Protein AF-A0A9N7NIR9-F1 (afdb_monomer_lite)

Foldseek 3Di:
DDDDDDDDDDDDDDDDDDDDDDDDDDDDDDDDPDPDDDDDDDDVCVVVVVVVVVVVVVVVVVVVVVVVVVVVVVVVVVVVVVVVVVVVVVVVVVVVVVVVVVVVVVVVVVVVVVVVVVVVVVVVVVVVVVVVVVVVVVVVVVVVVVVVVVVVVVVVCVVVVHDDPCPDDDD

Secondary structure (DSSP, 8-state):
-------------------------------------------TTHHHHHHHHHHHHHHHHHHHHHHHHHHHHHHHHHHHHHHHHHHHHHHHHHHHHHHHHHHHHHHHHHHHHHHHHHHHHHHHHHHHHHHHHHHHHHHHHHHHHHHHHHHHHHHHHHHHTPPPS-S----

Organism: Striga hermonthica (NCBI:txid68872)

Sequence (171 aa):
MAEEQLNKVETEASEEKVEAPNDVSEEKALLVVENSEAAEEKNPEGSINRDAVLARVATEKRFSLTKAWEESEKSKAENKAQKKISAIGAWENSKKANLEAELKKIEEQLEKKKAEQIEKMKNKVALIHKQAEEKRAIVEAKRGEDLLKAEEVAAKYRATGTAPKKLLGCF

Structure (mmCIF, N/CA/C/O backbone):
data_AF-A0A9N7NIR9-F1
#
_entry.id   AF-A0A9N7NIR9-F1
#
loop_
_atom_site.group_PDB
_atom_site.id
_atom_site.type_symbol
_atom_site.label_atom_id
_atom_site.label_alt_id
_atom_site.label_comp_id
_atom_site.label_asym_id
_atom_site.label_entity_id
_atom_site.label_seq_id
_atom_site.pdbx_PDB_ins_code
_atom_site.Cartn_x
_atom_site.Cartn_y
_atom_site.Cartn_z
_atom_site.occupancy
_atom_site.B_iso_or_equiv
_atom_site.auth_seq_id
_atom_site.auth_comp_id
_atom_site.auth_asym_id
_atom_site.auth_atom_id
_atom_site.pdbx_PDB_model_num
ATOM 1 N N . MET A 1 1 ? 18.519 -3.059 36.209 1.00 45.34 1 MET A N 1
ATOM 2 C CA . MET A 1 1 ? 18.266 -4.384 35.606 1.00 45.34 1 MET A CA 1
ATOM 3 C C . MET A 1 1 ? 16.965 -4.257 34.837 1.00 45.34 1 MET A C 1
ATOM 5 O O . MET A 1 1 ? 15.944 -4.128 35.487 1.00 45.34 1 MET A O 1
ATOM 9 N N . ALA A 1 2 ? 16.893 -4.134 33.522 1.00 46.22 2 ALA A N 1
ATOM 10 C CA . ALA A 1 2 ? 17.829 -4.245 32.406 1.00 46.22 2 ALA A CA 1
ATOM 11 C C . ALA A 1 2 ? 17.429 -3.107 31.422 1.00 46.22 2 ALA A C 1
ATOM 13 O O . ALA A 1 2 ? 16.273 -2.688 31.441 1.00 46.22 2 ALA A O 1
ATOM 14 N N . GLU A 1 3 ? 18.369 -2.348 30.848 1.00 43.53 3 GLU A N 1
ATOM 15 C CA . GLU A 1 3 ? 18.836 -2.519 29.452 1.00 43.53 3 GLU A CA 1
ATOM 16 C C . GLU A 1 3 ? 17.630 -2.582 28.493 1.00 43.53 3 GLU A C 1
ATOM 18 O O . GLU A 1 3 ? 16.823 -3.495 28.569 1.00 43.53 3 GLU A O 1
ATOM 23 N N . GLU A 1 4 ? 17.357 -1.577 27.663 1.00 52.25 4 GLU A N 1
ATOM 24 C CA . GLU A 1 4 ? 18.186 -1.262 26.503 1.00 52.25 4 GLU A CA 1
ATOM 25 C C . GLU A 1 4 ? 17.884 0.166 26.013 1.00 52.25 4 GLU A C 1
ATOM 27 O O . GLU A 1 4 ? 16.783 0.510 25.586 1.00 52.25 4 GLU A O 1
ATOM 32 N N . GLN A 1 5 ? 18.894 1.018 26.149 1.00 41.88 5 GLN A N 1
ATOM 33 C CA . GLN A 1 5 ? 18.998 2.333 25.534 1.00 41.88 5 GLN A CA 1
ATOM 34 C C . GLN A 1 5 ? 19.532 2.122 24.116 1.00 41.88 5 GLN A C 1
ATOM 36 O O . GLN A 1 5 ? 20.661 1.661 23.981 1.00 41.88 5 GLN A O 1
ATOM 41 N N . LEU A 1 6 ? 18.776 2.465 23.071 1.00 44.06 6 LEU A N 1
ATOM 42 C CA . LEU A 1 6 ? 19.327 2.555 21.715 1.00 44.06 6 LEU A CA 1
ATOM 43 C C . LEU A 1 6 ? 18.421 3.395 20.810 1.00 44.06 6 LEU A C 1
ATOM 45 O O . LEU A 1 6 ? 17.513 2.899 20.157 1.00 44.06 6 LEU A O 1
ATOM 49 N N . ASN A 1 7 ? 18.661 4.705 20.815 1.00 43.72 7 ASN A N 1
ATOM 50 C CA . ASN A 1 7 ? 18.602 5.525 19.604 1.00 43.72 7 ASN A CA 1
ATOM 51 C C . ASN A 1 7 ? 19.306 6.857 19.869 1.00 43.72 7 ASN A C 1
ATOM 53 O O . ASN A 1 7 ? 18.702 7.916 20.024 1.00 43.72 7 ASN A O 1
ATOM 57 N N . LYS A 1 8 ? 20.633 6.765 19.934 1.00 43.66 8 LYS A N 1
ATOM 58 C CA . LYS A 1 8 ? 21.539 7.884 19.724 1.00 43.66 8 LYS A CA 1
ATOM 59 C C . LYS A 1 8 ? 22.496 7.445 18.621 1.00 43.66 8 LYS A C 1
ATOM 61 O O . LYS A 1 8 ? 23.485 6.778 18.890 1.00 43.66 8 LYS A O 1
ATOM 66 N N . VAL A 1 9 ? 22.129 7.734 17.377 1.00 38.22 9 VAL A N 1
ATOM 67 C CA . VAL A 1 9 ? 23.025 7.617 16.222 1.00 38.22 9 VAL A CA 1
ATOM 68 C C . VAL A 1 9 ? 23.350 9.043 15.799 1.00 38.22 9 VAL A C 1
ATOM 70 O O . VAL A 1 9 ? 22.715 9.621 14.924 1.00 38.22 9 VAL A O 1
ATOM 73 N N . GLU A 1 10 ? 24.296 9.633 16.526 1.00 37.09 10 GLU A N 1
ATOM 74 C CA . GLU A 1 10 ? 25.237 10.586 15.952 1.00 37.09 10 GLU A CA 1
ATOM 75 C C . GLU A 1 10 ? 26.292 9.737 15.240 1.00 37.09 10 GLU A C 1
ATOM 77 O O . GLU A 1 10 ? 26.977 8.933 15.870 1.00 37.09 10 GLU A O 1
ATOM 82 N N . THR A 1 11 ? 26.400 9.889 13.926 1.00 29.36 11 THR A N 1
ATOM 83 C CA . THR A 1 11 ? 27.590 9.496 13.171 1.00 29.36 11 THR A CA 1
ATOM 84 C C . THR A 1 11 ? 28.075 10.733 12.437 1.00 29.36 11 THR A C 1
ATOM 86 O O . THR A 1 11 ? 27.507 11.129 11.419 1.00 29.36 11 THR A O 1
ATOM 89 N N . GLU A 1 12 ? 29.091 11.360 13.021 1.00 35.66 12 GLU A N 1
ATOM 90 C CA . GLU A 1 12 ? 30.024 12.247 12.339 1.00 35.66 12 GLU A CA 1
ATOM 91 C C . GLU A 1 12 ? 30.982 11.438 11.447 1.00 35.66 12 GLU A C 1
ATOM 93 O O . GLU A 1 12 ? 31.214 10.250 11.673 1.00 35.66 12 GLU A O 1
ATOM 98 N N . ALA A 1 13 ? 31.590 12.172 10.511 1.00 30.52 13 ALA A N 1
ATOM 99 C CA . ALA A 1 13 ? 32.767 11.861 9.701 1.00 30.52 13 ALA A CA 1
ATOM 100 C C . ALA A 1 13 ? 32.572 10.987 8.449 1.00 30.52 13 ALA A C 1
ATOM 102 O O . ALA A 1 13 ? 32.624 9.764 8.493 1.00 30.52 13 ALA A O 1
ATOM 103 N N . SER A 1 14 ? 32.544 11.660 7.296 1.00 30.86 14 SER A N 1
ATOM 104 C CA . SER A 1 14 ? 33.677 11.584 6.362 1.00 30.86 14 SER A CA 1
ATOM 105 C C . SER A 1 14 ? 33.568 12.694 5.313 1.00 30.86 14 SER A C 1
ATOM 107 O O . SER A 1 14 ? 32.731 12.642 4.413 1.00 30.86 14 SER A O 1
ATOM 109 N N . GLU A 1 15 ? 34.418 13.712 5.453 1.00 35.06 15 GLU A N 1
ATOM 110 C CA . GLU A 1 15 ? 34.819 14.584 4.353 1.00 35.06 15 GLU A CA 1
ATOM 111 C C . GLU A 1 15 ? 35.472 13.720 3.267 1.00 35.06 15 GLU A C 1
ATOM 113 O O . GLU A 1 15 ? 36.455 13.033 3.536 1.00 35.06 15 GLU A O 1
ATOM 118 N N . GLU A 1 16 ? 34.961 13.774 2.038 1.00 31.11 16 GLU A N 1
ATOM 119 C CA . GLU A 1 16 ? 35.680 13.273 0.868 1.00 31.11 16 GLU A CA 1
ATOM 120 C C . GLU A 1 16 ? 35.809 14.404 -0.152 1.00 31.11 16 GLU A C 1
ATOM 122 O O . GLU A 1 16 ? 34.968 14.651 -1.017 1.00 31.11 16 GLU A O 1
ATOM 127 N N . LYS A 1 17 ? 36.900 15.146 0.029 1.00 32.22 17 LYS A N 1
ATOM 128 C CA . LYS A 1 17 ? 37.502 16.034 -0.955 1.00 32.22 17 LYS A CA 1
ATOM 129 C C . LYS A 1 17 ? 38.084 15.159 -2.070 1.00 32.22 17 LYS A C 1
ATOM 131 O O . LYS A 1 17 ? 39.116 14.528 -1.866 1.00 32.22 17 LYS A O 1
ATOM 136 N N . VAL A 1 18 ? 37.458 15.143 -3.245 1.00 32.59 18 VAL A N 1
ATOM 137 C CA . VAL A 1 18 ? 38.055 14.545 -4.449 1.00 32.59 18 VAL A CA 1
ATOM 138 C C . VAL A 1 18 ? 38.720 15.652 -5.260 1.00 32.59 18 VAL A C 1
ATOM 140 O O . VAL A 1 18 ? 38.079 16.390 -6.004 1.00 32.59 18 VAL A O 1
ATOM 143 N N . GLU A 1 19 ? 40.028 15.773 -5.070 1.00 32.19 19 GLU A N 1
ATOM 144 C CA . GLU A 1 19 ? 40.953 16.550 -5.889 1.00 32.19 19 GLU A CA 1
ATOM 145 C C . GLU A 1 19 ? 42.037 15.586 -6.388 1.00 32.19 19 GLU A C 1
ATOM 147 O O . GLU A 1 19 ? 42.705 14.978 -5.554 1.00 32.19 19 GLU A O 1
ATOM 152 N N . ALA A 1 20 ? 42.170 15.432 -7.717 1.00 38.81 20 ALA A N 1
ATOM 153 C CA . ALA A 1 20 ? 43.406 15.174 -8.491 1.00 38.81 20 ALA A CA 1
ATOM 154 C C . ALA A 1 20 ? 43.081 14.627 -9.910 1.00 38.81 20 ALA A C 1
ATOM 156 O O . ALA A 1 20 ? 42.013 14.032 -10.073 1.00 38.81 20 ALA A O 1
ATOM 157 N N . PRO A 1 21 ? 43.981 14.718 -10.923 1.00 35.56 21 PRO A N 1
ATOM 158 C CA . PRO A 1 21 ? 45.326 15.310 -10.907 1.00 35.56 21 PRO A CA 1
ATOM 159 C C . PRO A 1 21 ? 45.608 16.339 -12.028 1.00 35.56 21 PRO A C 1
ATOM 161 O O . PRO A 1 21 ? 45.119 16.241 -13.152 1.00 35.56 21 PRO A O 1
ATOM 164 N N . ASN A 1 22 ? 46.508 17.273 -11.715 1.00 38.16 22 ASN A N 1
ATOM 165 C CA . ASN A 1 22 ? 47.401 17.909 -12.685 1.00 38.16 22 ASN A CA 1
ATOM 166 C C . ASN A 1 22 ? 48.633 17.009 -12.894 1.00 38.16 22 ASN A C 1
ATOM 168 O O . ASN A 1 22 ? 49.226 16.597 -11.901 1.00 38.16 22 ASN A O 1
ATOM 172 N N . ASP A 1 23 ? 49.040 16.791 -14.146 1.00 32.31 23 ASP A N 1
ATOM 173 C CA . ASP A 1 23 ? 50.443 16.647 -14.593 1.00 32.31 23 ASP A CA 1
ATOM 174 C C . ASP A 1 23 ? 50.437 16.835 -16.128 1.00 32.31 23 ASP A C 1
ATOM 176 O O . ASP A 1 23 ? 49.740 16.111 -16.834 1.00 32.31 23 ASP A O 1
ATOM 180 N N . VAL A 1 24 ? 50.770 18.019 -16.652 1.00 31.16 24 VAL A N 1
ATOM 181 C CA . VAL A 1 24 ? 52.088 18.491 -17.132 1.00 31.16 24 VAL A CA 1
ATOM 182 C C . VAL A 1 24 ? 52.745 17.594 -18.190 1.00 31.16 24 VAL A C 1
ATOM 184 O O . VAL A 1 24 ? 52.913 16.394 -18.021 1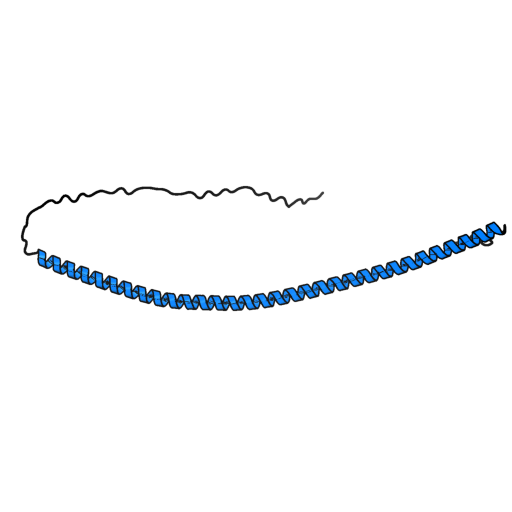.00 31.16 24 VAL A O 1
ATOM 187 N N . SER A 1 25 ? 53.246 18.285 -19.220 1.00 32.72 25 SER A N 1
ATOM 188 C CA . SER A 1 25 ? 54.296 17.881 -20.156 1.00 32.72 25 SER A CA 1
ATOM 189 C C . SER A 1 25 ? 53.815 17.315 -21.487 1.00 32.72 25 SER A C 1
ATOM 191 O O . SER A 1 25 ? 53.529 16.136 -21.628 1.00 32.72 25 SER A O 1
ATOM 193 N N . GLU A 1 26 ? 53.828 18.176 -22.501 1.00 32.94 26 GLU A N 1
ATOM 194 C CA . GLU A 1 26 ? 54.794 17.995 -23.584 1.00 32.94 26 GLU A CA 1
ATOM 195 C C . GLU A 1 26 ? 55.035 19.351 -24.255 1.00 32.94 26 GLU A C 1
ATOM 197 O O . GLU A 1 26 ? 54.289 19.818 -25.116 1.00 32.94 26 GLU A O 1
ATOM 202 N N . GLU A 1 27 ? 56.110 20.011 -23.826 1.00 43.03 27 GLU A N 1
ATOM 203 C CA . GLU A 1 27 ? 56.821 20.934 -24.695 1.00 43.03 27 GLU A CA 1
ATOM 204 C C . GLU A 1 27 ? 57.416 20.127 -25.853 1.00 43.03 27 GLU A C 1
ATOM 206 O O . GLU A 1 27 ? 58.287 19.279 -25.643 1.00 43.03 27 GLU A O 1
ATOM 211 N N . LYS A 1 28 ? 57.009 20.411 -27.093 1.00 39.75 28 LYS A N 1
ATOM 212 C CA . LYS A 1 28 ? 57.880 20.125 -28.234 1.00 39.75 28 LYS A CA 1
ATOM 213 C C . LYS A 1 28 ? 57.669 21.083 -29.401 1.00 39.75 28 LYS A C 1
ATOM 215 O O . LYS A 1 28 ? 56.839 20.880 -30.276 1.00 39.75 28 LYS A O 1
ATOM 220 N N . ALA A 1 29 ? 58.548 22.080 -29.381 1.00 33.28 29 ALA A N 1
ATOM 221 C CA . ALA A 1 29 ? 59.259 22.642 -30.520 1.00 33.28 29 ALA A CA 1
ATOM 222 C C . ALA A 1 29 ? 58.457 23.431 -31.569 1.00 33.28 29 ALA A C 1
ATOM 224 O O . ALA A 1 29 ? 57.871 22.891 -32.505 1.00 33.28 29 ALA A O 1
ATOM 225 N N . LEU A 1 30 ? 58.637 24.755 -31.488 1.00 33.44 30 LEU A N 1
ATOM 226 C CA . LEU A 1 30 ? 58.944 25.583 -32.653 1.00 33.44 30 LEU A CA 1
ATOM 227 C C . LEU A 1 30 ? 59.826 24.815 -33.653 1.00 33.44 30 LEU A C 1
ATOM 229 O O . LEU A 1 30 ? 60.946 24.430 -33.324 1.00 33.44 30 LEU A O 1
ATOM 233 N N . LEU A 1 31 ? 59.365 24.709 -34.894 1.00 30.41 31 LEU A N 1
ATOM 234 C CA . LEU A 1 31 ? 60.244 24.635 -36.053 1.00 30.41 31 LEU A CA 1
ATOM 235 C C . LEU A 1 31 ? 59.844 25.764 -36.996 1.00 30.41 31 LEU A C 1
ATOM 237 O O . LEU A 1 31 ? 58.871 25.692 -37.743 1.00 30.41 31 LEU A O 1
ATOM 241 N N . VAL A 1 32 ? 60.614 26.843 -36.876 1.00 39.25 32 VAL A N 1
ATOM 242 C CA . VAL A 1 32 ? 60.825 27.849 -37.910 1.00 39.25 32 VAL A CA 1
ATOM 243 C C . VAL A 1 32 ? 61.213 27.099 -39.183 1.00 39.25 32 VAL A C 1
ATOM 245 O O . VAL A 1 32 ? 62.271 26.478 -39.228 1.00 39.25 32 VAL A O 1
ATOM 248 N N . VAL A 1 33 ? 60.360 27.124 -40.208 1.00 35.00 33 VAL A N 1
ATOM 249 C CA . VAL A 1 33 ? 60.805 26.794 -41.564 1.00 35.00 33 VAL A CA 1
ATOM 250 C C . VAL A 1 33 ? 61.314 28.089 -42.167 1.00 35.00 33 VAL A C 1
ATOM 252 O O . VAL A 1 33 ? 60.569 28.929 -42.667 1.00 35.00 33 VAL A O 1
ATOM 255 N N . GLU A 1 34 ? 62.619 28.248 -42.011 1.00 30.81 34 GLU A N 1
ATOM 256 C CA . GLU A 1 34 ? 63.463 29.144 -42.773 1.00 30.81 34 GLU A CA 1
ATOM 257 C C . GLU A 1 34 ? 63.268 28.818 -44.260 1.00 30.81 34 GLU A C 1
ATOM 259 O O . GLU A 1 34 ? 63.519 27.699 -44.713 1.00 30.81 34 GLU A O 1
ATOM 264 N N . ASN A 1 35 ? 62.749 29.794 -45.005 1.00 39.16 35 ASN A N 1
ATOM 265 C CA . ASN A 1 35 ? 62.704 29.773 -46.459 1.00 39.16 35 ASN A CA 1
ATOM 266 C C . ASN A 1 35 ? 64.150 29.733 -46.968 1.00 39.16 35 ASN A C 1
ATOM 268 O O . ASN A 1 35 ? 64.800 30.769 -47.084 1.00 39.16 35 ASN A O 1
ATOM 272 N N . SER A 1 36 ? 64.655 28.528 -47.215 1.00 33.06 36 SER A N 1
ATOM 273 C CA . SER A 1 36 ? 65.924 28.294 -47.890 1.00 33.06 36 SER A CA 1
ATOM 274 C C . SER A 1 36 ? 65.622 27.904 -49.331 1.00 33.06 36 SER A C 1
ATOM 276 O O . SER A 1 36 ? 65.184 26.797 -49.638 1.00 33.06 36 SER A O 1
ATOM 278 N N . GLU A 1 37 ? 65.827 28.871 -50.222 1.00 41.81 37 GLU A N 1
ATOM 279 C CA . GLU A 1 37 ? 65.981 28.628 -51.649 1.00 41.81 37 GLU A CA 1
ATOM 280 C C . GLU A 1 37 ? 67.152 27.660 -51.854 1.00 41.81 37 GLU A C 1
ATOM 282 O O . GLU A 1 37 ? 68.300 27.981 -51.548 1.00 41.81 37 GLU A O 1
ATOM 287 N N . ALA A 1 38 ? 66.869 26.473 -52.386 1.00 35.19 38 ALA A N 1
ATOM 288 C CA . ALA A 1 38 ? 67.888 25.568 -52.896 1.00 35.19 38 ALA A CA 1
ATOM 289 C C . ALA A 1 38 ? 67.385 24.880 -54.172 1.00 35.19 38 ALA A C 1
ATOM 291 O O . ALA A 1 38 ? 66.591 23.946 -54.129 1.00 35.19 38 ALA A O 1
ATOM 292 N N . ALA A 1 39 ? 67.866 25.434 -55.286 1.00 34.66 39 ALA A N 1
ATOM 293 C CA . ALA A 1 39 ? 68.283 24.792 -56.530 1.00 34.66 39 ALA A CA 1
ATOM 294 C C . ALA A 1 39 ? 67.402 23.685 -57.144 1.00 34.66 39 ALA A C 1
ATOM 296 O O . ALA A 1 39 ? 67.291 22.566 -56.648 1.00 34.66 39 ALA A O 1
ATOM 297 N N . GLU A 1 40 ? 66.900 23.985 -58.346 1.00 47.66 40 GLU A N 1
ATOM 298 C CA . GLU A 1 40 ? 66.495 22.996 -59.342 1.00 47.66 40 GLU A CA 1
ATOM 299 C C . GLU A 1 40 ? 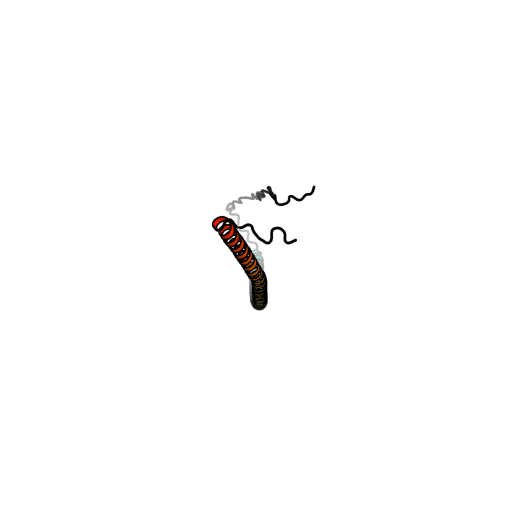67.631 21.996 -59.632 1.00 47.66 40 GLU A C 1
ATOM 301 O O . GLU A 1 40 ? 68.649 22.359 -60.217 1.00 47.66 40 GLU A O 1
ATOM 306 N N . GLU A 1 41 ? 67.398 20.712 -59.353 1.00 41.03 41 GLU A N 1
ATOM 307 C CA . GLU A 1 41 ? 68.003 19.613 -60.108 1.00 41.03 41 GLU A CA 1
ATOM 308 C C . GLU A 1 41 ? 66.895 18.762 -60.744 1.00 41.03 41 GLU A C 1
ATOM 310 O O . GLU A 1 41 ? 66.089 18.106 -60.079 1.00 41.03 41 GLU A O 1
ATOM 315 N N . LYS A 1 42 ? 66.834 18.803 -62.079 1.00 48.06 42 LYS A N 1
ATOM 316 C CA . LYS A 1 42 ? 65.907 18.022 -62.902 1.00 48.06 42 LYS A CA 1
ATOM 317 C C . LYS A 1 42 ? 66.351 16.559 -62.946 1.00 48.06 42 LYS A C 1
ATOM 319 O O . LYS A 1 42 ? 67.159 16.190 -63.791 1.00 48.06 42 LYS A O 1
ATOM 324 N N . ASN A 1 43 ? 65.743 15.718 -62.112 1.00 44.94 43 ASN A N 1
ATOM 325 C CA . ASN A 1 43 ? 65.670 14.277 -62.361 1.00 44.94 43 ASN A CA 1
ATOM 326 C C . ASN A 1 43 ? 64.358 13.939 -63.102 1.00 44.94 43 ASN A C 1
ATOM 328 O O . ASN A 1 43 ? 63.303 14.464 -62.734 1.00 44.94 43 ASN A O 1
ATOM 332 N N . PRO A 1 44 ? 64.360 13.038 -64.105 1.00 48.38 44 PRO A N 1
ATOM 333 C CA . PRO A 1 44 ? 63.152 12.642 -64.847 1.00 48.38 44 PRO A CA 1
ATOM 334 C C . PRO A 1 44 ? 62.158 11.788 -64.025 1.00 48.38 44 PRO A C 1
ATOM 336 O O . PRO A 1 44 ? 61.157 11.311 -64.551 1.00 48.38 44 PRO A O 1
ATOM 339 N N . GLU A 1 45 ? 62.393 11.618 -62.722 1.00 53.25 45 GLU A N 1
ATOM 340 C CA . GLU A 1 45 ? 61.708 10.667 -61.836 1.00 53.25 45 GLU A CA 1
ATOM 341 C C . GLU A 1 45 ? 60.596 11.306 -60.973 1.00 53.25 45 GLU A C 1
ATOM 343 O O . GLU A 1 45 ? 59.853 10.623 -60.267 1.00 53.25 45 GLU A O 1
ATOM 348 N N . GLY A 1 46 ? 60.415 12.630 -61.053 1.00 56.41 46 GLY A N 1
ATOM 349 C CA . GLY A 1 46 ? 59.400 13.365 -60.282 1.00 56.41 46 GLY A CA 1
ATOM 350 C C . GLY A 1 46 ? 57.950 13.131 -60.735 1.00 56.41 46 GLY A C 1
ATOM 351 O O . GLY A 1 46 ? 57.027 13.216 -59.924 1.00 56.41 46 GLY A O 1
ATOM 352 N N . SER A 1 47 ? 57.729 12.793 -62.012 1.00 59.75 47 SER A N 1
ATOM 353 C CA . SER A 1 47 ? 56.375 12.571 -62.552 1.00 59.75 47 SER A CA 1
ATOM 354 C C . SER A 1 47 ? 55.760 11.258 -62.059 1.00 59.75 47 SER A C 1
ATOM 356 O O . SER A 1 47 ? 54.604 11.238 -61.646 1.00 59.75 47 SER A O 1
ATOM 358 N N . ILE A 1 48 ? 56.548 10.177 -62.035 1.00 62.09 48 ILE A N 1
ATOM 359 C CA . ILE A 1 48 ? 56.100 8.835 -61.622 1.00 62.09 48 ILE A CA 1
ATOM 360 C C . ILE A 1 48 ? 55.730 8.820 -60.129 1.00 62.09 48 ILE A C 1
ATOM 362 O O . ILE A 1 48 ? 54.726 8.230 -59.732 1.00 62.09 48 ILE A O 1
ATOM 366 N N . ASN A 1 49 ? 56.493 9.540 -59.302 1.00 78.06 49 ASN A N 1
ATOM 367 C CA . ASN A 1 49 ? 56.209 9.683 -57.874 1.00 78.06 49 ASN A CA 1
ATOM 368 C C . ASN A 1 49 ? 54.912 10.464 -57.607 1.00 78.06 49 ASN A C 1
ATOM 370 O O . ASN A 1 49 ? 54.139 10.092 -56.723 1.00 78.06 49 ASN A O 1
ATOM 374 N N . ARG A 1 50 ? 54.627 11.513 -58.389 1.00 82.69 50 ARG A N 1
ATOM 375 C CA . ARG A 1 50 ? 53.386 12.287 -58.250 1.00 82.69 50 ARG A CA 1
ATOM 376 C C . ARG A 1 50 ? 52.153 11.444 -58.570 1.00 82.69 50 ARG A C 1
ATOM 378 O O . ARG A 1 50 ? 51.190 11.486 -57.807 1.00 82.69 50 ARG A O 1
ATOM 385 N N . ASP A 1 51 ? 52.188 10.665 -59.646 1.00 87.06 51 ASP A N 1
ATOM 386 C CA . ASP A 1 51 ? 51.062 9.812 -60.041 1.00 87.06 51 ASP A CA 1
ATOM 387 C C . ASP A 1 51 ? 50.810 8.691 -59.023 1.00 87.06 51 ASP A C 1
ATOM 389 O O . ASP A 1 51 ? 49.658 8.414 -58.680 1.00 87.06 51 ASP A O 1
ATOM 393 N N . ALA A 1 52 ? 51.871 8.113 -58.448 1.00 88.38 52 ALA A N 1
ATOM 394 C CA . ALA A 1 52 ? 51.761 7.143 -57.358 1.00 88.38 52 ALA A CA 1
ATOM 395 C C . ALA A 1 52 ? 51.143 7.755 -56.085 1.00 88.38 52 ALA A C 1
ATOM 397 O O . ALA A 1 52 ? 50.267 7.149 -55.461 1.00 88.38 52 ALA A O 1
ATOM 398 N N . VAL A 1 53 ? 51.543 8.979 -55.717 1.00 90.94 53 VAL A N 1
ATOM 399 C CA . VAL A 1 53 ? 50.957 9.711 -54.580 1.00 90.94 53 VAL A CA 1
ATOM 400 C C . VAL A 1 53 ? 49.490 10.059 -54.845 1.00 90.94 53 VAL A C 1
ATOM 402 O O . VAL A 1 53 ? 48.650 9.855 -53.971 1.00 90.94 53 VAL A O 1
ATOM 405 N N . LEU A 1 54 ? 49.143 10.517 -56.051 1.00 91.50 54 LEU A N 1
ATOM 406 C CA . LEU A 1 54 ? 47.756 10.805 -56.429 1.00 91.50 54 LEU A CA 1
ATOM 407 C C . LEU A 1 54 ? 46.880 9.546 -56.406 1.00 91.50 54 LEU A C 1
ATOM 409 O O . LEU A 1 54 ? 45.754 9.599 -55.908 1.00 91.50 54 LEU A O 1
ATOM 413 N N . ALA A 1 55 ? 47.396 8.409 -56.883 1.00 92.81 55 ALA A N 1
ATOM 414 C CA . ALA A 1 55 ? 46.706 7.125 -56.803 1.00 92.81 55 ALA A CA 1
ATOM 415 C C . ALA A 1 55 ? 46.459 6.715 -55.344 1.00 92.81 55 ALA A C 1
ATOM 417 O O . ALA A 1 55 ? 45.336 6.348 -54.991 1.00 92.81 55 ALA A O 1
ATOM 418 N N . ARG A 1 56 ? 47.466 6.859 -54.473 1.00 92.56 56 ARG A N 1
ATOM 419 C CA . ARG A 1 56 ? 47.330 6.595 -53.035 1.00 92.56 56 ARG A CA 1
ATOM 420 C C . ARG A 1 56 ? 46.266 7.488 -52.394 1.00 92.56 56 ARG A C 1
ATOM 422 O O . ARG A 1 56 ? 45.332 6.965 -51.789 1.00 92.56 56 ARG A O 1
ATOM 429 N N . VAL A 1 57 ? 46.322 8.800 -52.612 1.00 94.81 57 VAL A N 1
ATOM 430 C CA . VAL A 1 57 ? 45.318 9.750 -52.099 1.00 94.81 57 VAL A CA 1
ATOM 431 C C . VAL A 1 57 ? 43.915 9.414 -52.617 1.00 94.81 57 VAL A C 1
ATOM 433 O O . VAL A 1 57 ? 42.941 9.453 -51.863 1.00 94.81 57 VAL A O 1
ATOM 436 N N . ALA A 1 58 ? 43.780 9.022 -53.887 1.00 94.94 58 ALA A N 1
ATOM 437 C CA . ALA A 1 58 ? 42.499 8.597 -54.448 1.00 94.94 58 ALA A CA 1
ATOM 438 C C . ALA A 1 58 ? 41.965 7.314 -53.781 1.00 94.94 58 ALA A C 1
ATOM 440 O O . ALA A 1 58 ? 40.763 7.218 -53.510 1.00 94.94 58 ALA A O 1
ATOM 441 N N . THR A 1 59 ? 42.838 6.345 -53.479 1.00 95.50 59 THR A N 1
ATOM 442 C CA . THR A 1 59 ? 42.451 5.130 -52.742 1.00 95.50 59 THR A CA 1
ATOM 443 C C . THR A 1 59 ? 42.068 5.425 -51.294 1.00 95.50 59 THR A C 1
ATOM 445 O O . THR A 1 59 ? 41.037 4.937 -50.837 1.00 95.50 59 THR A O 1
ATOM 448 N N . GLU A 1 60 ? 42.812 6.289 -50.602 1.00 95.62 60 GLU A N 1
ATOM 449 C CA . GLU A 1 60 ? 42.517 6.718 -49.230 1.00 95.62 60 GLU A CA 1
ATOM 450 C C . GLU A 1 60 ? 41.184 7.477 -49.160 1.00 95.62 60 GLU A C 1
ATOM 452 O O . GLU A 1 60 ? 40.357 7.211 -48.282 1.00 95.62 60 GLU A O 1
ATOM 457 N N . LYS A 1 61 ? 40.908 8.352 -50.138 1.00 97.44 61 LYS A N 1
ATOM 458 C CA . LYS A 1 61 ? 39.611 9.032 -50.275 1.00 97.44 61 LYS A CA 1
ATOM 459 C C . LYS A 1 61 ? 38.468 8.035 -50.467 1.00 97.44 61 LYS A C 1
ATOM 461 O O . LYS A 1 61 ? 37.436 8.155 -49.808 1.00 97.44 61 LYS A O 1
ATOM 466 N N . ARG A 1 62 ? 38.637 7.041 -51.349 1.00 96.62 62 ARG A N 1
ATOM 467 C CA . ARG A 1 62 ? 37.625 5.995 -51.584 1.00 96.62 62 ARG A CA 1
ATOM 468 C C . ARG A 1 62 ? 37.381 5.160 -50.328 1.00 96.62 62 ARG A C 1
ATOM 470 O O . ARG A 1 62 ? 36.227 4.894 -49.995 1.00 96.62 62 ARG A O 1
ATOM 477 N N . PHE A 1 63 ? 38.446 4.773 -49.631 1.00 97.31 63 PHE A N 1
ATOM 478 C CA . PHE A 1 63 ? 38.355 4.001 -48.396 1.00 97.31 63 PHE A CA 1
ATOM 479 C C . PHE A 1 63 ? 37.627 4.789 -47.303 1.00 97.31 63 PHE A C 1
ATOM 481 O O . PHE A 1 63 ? 36.692 4.279 -46.692 1.00 97.31 63 PHE A O 1
ATOM 488 N N . SER A 1 64 ? 37.979 6.066 -47.132 1.00 97.88 64 SER A N 1
ATOM 489 C CA . SER A 1 64 ? 37.340 6.960 -46.160 1.00 97.88 64 SER A CA 1
ATOM 490 C C . SER A 1 64 ? 35.850 7.155 -46.450 1.00 97.88 64 SER A C 1
ATOM 492 O O . SER A 1 64 ? 35.034 7.071 -45.536 1.00 97.88 64 SER A O 1
ATOM 494 N N . LEU A 1 65 ? 35.472 7.341 -47.721 1.00 97.69 65 LEU A N 1
ATOM 495 C CA . LEU A 1 65 ? 34.067 7.449 -48.123 1.00 97.69 65 LEU A CA 1
ATOM 496 C C . LEU A 1 65 ? 33.294 6.144 -47.877 1.00 97.69 65 LEU A C 1
ATOM 498 O O . LEU A 1 65 ? 32.174 6.185 -47.375 1.00 97.69 65 LEU A O 1
ATOM 502 N N . THR A 1 66 ? 33.899 4.995 -48.193 1.00 98.00 66 THR A N 1
ATOM 503 C CA . THR A 1 66 ? 33.295 3.671 -47.958 1.00 98.00 66 THR A CA 1
ATOM 504 C C . THR A 1 66 ? 33.064 3.441 -46.467 1.00 98.00 66 THR A C 1
ATOM 506 O O . THR A 1 66 ? 31.968 3.059 -46.070 1.00 98.00 66 THR A O 1
ATOM 509 N N . LYS A 1 67 ? 34.063 3.758 -45.634 1.00 98.38 67 LYS A N 1
ATOM 510 C CA . LYS A 1 67 ? 33.970 3.650 -44.175 1.00 98.38 67 LYS A CA 1
ATOM 511 C C . LYS A 1 67 ? 32.900 4.580 -43.599 1.00 98.38 67 LYS A C 1
ATOM 513 O O . LYS A 1 67 ? 32.123 4.156 -42.752 1.00 98.38 67 LYS A O 1
ATOM 518 N N . ALA A 1 68 ? 32.828 5.828 -44.064 1.00 98.31 68 ALA A N 1
ATOM 519 C CA . ALA A 1 68 ? 31.803 6.775 -43.624 1.00 98.31 68 ALA A CA 1
ATOM 520 C C . ALA A 1 68 ? 30.386 6.318 -44.012 1.00 98.31 68 ALA A C 1
ATOM 522 O O . ALA A 1 68 ? 29.449 6.469 -43.228 1.00 98.31 68 ALA A O 1
ATOM 523 N N . TRP A 1 69 ? 30.227 5.734 -45.202 1.00 98.50 69 TRP A N 1
ATOM 524 C CA . TRP A 1 69 ? 28.954 5.161 -45.631 1.00 98.50 69 TRP A CA 1
ATOM 525 C C . TRP A 1 69 ? 28.569 3.934 -44.795 1.00 98.50 69 TRP A C 1
ATOM 527 O O . TRP A 1 69 ? 27.445 3.868 -44.305 1.00 98.50 69 TRP A O 1
ATOM 537 N N . GLU A 1 70 ? 29.506 3.010 -44.562 1.00 98.44 70 GLU A N 1
ATOM 538 C CA . GLU A 1 70 ? 29.293 1.836 -43.707 1.00 98.44 70 GLU A CA 1
ATOM 539 C C . GLU A 1 70 ? 28.871 2.245 -42.289 1.00 98.44 70 GLU A C 1
ATOM 541 O O . GLU A 1 70 ? 27.899 1.715 -41.752 1.00 98.44 70 GLU A O 1
ATOM 546 N N . GLU A 1 71 ? 29.560 3.222 -41.698 1.00 98.50 71 GLU A N 1
ATOM 547 C CA . GLU A 1 71 ? 29.230 3.731 -40.367 1.00 98.50 71 GLU A CA 1
ATOM 548 C C . GLU A 1 71 ? 27.847 4.402 -40.338 1.00 98.50 71 GLU A C 1
ATOM 550 O O . GLU A 1 71 ? 27.077 4.212 -39.397 1.00 98.50 71 GLU A O 1
ATOM 555 N N . SER A 1 72 ? 27.474 5.127 -41.399 1.00 98.25 72 SER A N 1
ATOM 556 C CA . SER A 1 72 ? 26.127 5.694 -41.530 1.00 98.25 72 SER A CA 1
ATOM 557 C C . SER A 1 72 ? 25.047 4.606 -41.568 1.00 98.25 72 SER A C 1
ATOM 559 O O . SER A 1 72 ? 24.022 4.734 -40.893 1.00 98.25 72 SER A O 1
ATOM 561 N N . GLU A 1 73 ? 25.273 3.515 -42.305 1.00 98.56 73 GLU A N 1
ATOM 562 C CA . GLU A 1 73 ? 24.337 2.387 -42.367 1.00 98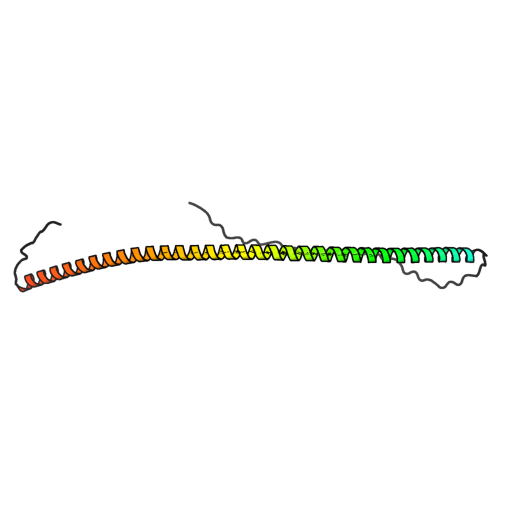.56 73 GLU A CA 1
ATOM 563 C C . GLU A 1 73 ? 24.241 1.644 -41.026 1.00 98.56 73 GLU A C 1
ATOM 565 O O . GLU A 1 73 ? 23.132 1.344 -40.570 1.00 98.56 73 GLU A O 1
ATOM 570 N N . LYS A 1 74 ? 25.371 1.429 -40.337 1.00 98.44 74 LYS A N 1
ATOM 571 C CA . LYS A 1 74 ? 25.388 0.872 -38.972 1.00 98.44 74 LYS A CA 1
ATOM 572 C C . LYS A 1 74 ? 24.602 1.746 -38.003 1.00 98.44 74 LYS A C 1
ATOM 574 O O . LYS A 1 74 ? 23.725 1.245 -37.302 1.00 98.44 74 LYS A O 1
ATOM 579 N N . SER A 1 75 ? 24.836 3.057 -38.019 1.00 98.56 75 SER A N 1
ATOM 580 C CA . SER A 1 75 ? 24.116 4.007 -37.167 1.00 98.56 75 SER A CA 1
ATOM 581 C C . SER A 1 75 ? 22.604 3.994 -37.431 1.00 98.56 75 SER A C 1
ATOM 583 O O . SER A 1 75 ? 21.805 4.039 -36.494 1.00 98.56 75 SER A O 1
ATOM 585 N N . LYS A 1 76 ? 22.163 3.872 -38.691 1.00 98.56 76 LYS A N 1
ATOM 586 C CA . LYS A 1 76 ? 20.730 3.728 -39.016 1.00 98.56 76 LYS A CA 1
ATOM 587 C C . LYS A 1 76 ? 20.134 2.448 -38.431 1.00 98.56 76 LYS A C 1
ATOM 589 O O . LYS A 1 76 ? 19.022 2.491 -37.894 1.00 98.56 76 LYS A O 1
ATOM 594 N N . ALA A 1 77 ? 20.846 1.325 -38.538 1.00 98.50 77 ALA A N 1
ATOM 595 C CA . ALA A 1 77 ? 20.407 0.052 -37.975 1.00 98.50 77 ALA A CA 1
ATOM 596 C C . ALA A 1 77 ? 20.310 0.121 -36.443 1.00 98.50 77 ALA A C 1
ATOM 598 O O . ALA A 1 77 ? 19.271 -0.239 -35.883 1.00 98.50 77 ALA A O 1
ATOM 599 N N . GLU A 1 78 ? 21.332 0.675 -35.789 1.00 98.44 78 GLU A N 1
ATOM 600 C CA . GLU A 1 78 ? 21.380 0.843 -34.335 1.00 98.44 78 GLU A CA 1
ATOM 601 C C . GLU A 1 78 ? 20.251 1.751 -33.840 1.00 98.44 78 GLU A C 1
ATOM 603 O O . GLU A 1 78 ? 19.463 1.365 -32.981 1.00 98.44 78 GLU A O 1
ATOM 608 N N . ASN A 1 79 ? 20.056 2.914 -34.467 1.00 98.62 79 ASN A N 1
ATOM 609 C CA . ASN A 1 79 ? 18.963 3.825 -34.119 1.00 98.62 79 ASN A CA 1
ATOM 610 C C . ASN A 1 79 ? 17.581 3.164 -34.247 1.00 98.62 79 ASN A C 1
ATOM 612 O O . ASN A 1 79 ? 16.671 3.441 -33.461 1.00 98.62 79 ASN A O 1
ATOM 616 N N . LYS A 1 80 ? 17.394 2.283 -35.237 1.00 98.50 80 LYS A N 1
ATOM 617 C CA . LYS A 1 80 ? 16.150 1.518 -35.392 1.00 98.50 80 LYS A CA 1
ATOM 618 C C . LYS A 1 80 ? 15.984 0.484 -34.277 1.00 98.50 80 LYS A C 1
ATOM 620 O O . LYS A 1 80 ? 14.861 0.301 -33.806 1.00 98.50 80 LYS A O 1
ATOM 625 N N . ALA A 1 81 ? 17.062 -0.184 -33.871 1.00 98.62 81 ALA A N 1
ATOM 626 C CA . ALA A 1 81 ? 17.050 -1.132 -32.762 1.00 98.62 81 ALA A CA 1
ATOM 627 C C . ALA A 1 81 ? 16.748 -0.424 -31.434 1.00 98.62 81 ALA A C 1
ATOM 629 O O . ALA A 1 81 ? 15.795 -0.805 -30.755 1.00 98.62 81 ALA A O 1
ATOM 630 N N . GLN A 1 82 ? 17.453 0.668 -31.132 1.00 98.69 82 GLN A N 1
ATOM 631 C CA . GLN A 1 82 ? 17.255 1.462 -29.918 1.00 98.69 82 GLN A CA 1
ATOM 632 C C . GLN A 1 82 ? 15.813 1.950 -29.782 1.00 98.69 82 GLN A C 1
ATOM 634 O O . GLN A 1 82 ? 15.189 1.733 -28.750 1.00 98.69 82 GLN A O 1
ATOM 639 N N . LYS A 1 83 ? 15.210 2.482 -30.855 1.00 98.69 83 LYS A N 1
ATOM 640 C CA . LYS A 1 83 ? 13.787 2.876 -30.844 1.00 98.69 83 LYS A CA 1
ATOM 641 C C . LYS A 1 83 ? 12.853 1.728 -30.455 1.00 98.69 83 LYS A C 1
ATOM 643 O O . LYS A 1 83 ? 11.901 1.945 -29.709 1.00 98.69 83 LYS A O 1
ATOM 648 N N . LYS A 1 84 ? 13.103 0.514 -30.957 1.00 98.62 84 LYS A N 1
ATOM 649 C CA . LYS A 1 84 ? 12.297 -0.666 -30.611 1.00 98.62 84 LYS A CA 1
ATOM 650 C C . LYS A 1 84 ? 12.506 -1.082 -29.160 1.00 98.62 84 LYS A C 1
ATOM 652 O O . LYS A 1 84 ? 11.525 -1.356 -28.481 1.00 98.62 84 LYS A O 1
ATOM 657 N N . ILE A 1 85 ? 13.751 -1.098 -28.688 1.00 98.69 85 ILE A N 1
ATOM 658 C CA . ILE A 1 85 ? 14.082 -1.436 -27.299 1.00 98.69 85 ILE A CA 1
ATOM 659 C C . ILE A 1 85 ? 13.419 -0.438 -26.345 1.00 98.69 85 ILE A C 1
ATOM 661 O O . ILE A 1 85 ? 12.736 -0.850 -25.412 1.00 98.69 85 ILE A O 1
ATOM 665 N N . SER A 1 86 ? 13.519 0.865 -26.621 1.00 98.62 86 SER A N 1
ATOM 666 C CA . SER A 1 86 ? 12.846 1.894 -25.823 1.00 98.62 86 SER A CA 1
ATOM 667 C C . SER A 1 86 ? 11.323 1.744 -25.846 1.00 98.62 86 SER A C 1
ATOM 669 O O . SER A 1 86 ? 10.683 1.891 -24.808 1.00 98.62 86 SER A O 1
ATOM 671 N N . ALA A 1 87 ? 10.727 1.415 -26.998 1.00 98.62 87 ALA A N 1
ATOM 672 C CA . ALA A 1 87 ? 9.286 1.179 -27.095 1.00 98.62 87 ALA A CA 1
ATOM 673 C C . ALA A 1 87 ? 8.835 -0.042 -26.274 1.00 98.62 87 ALA A C 1
ATOM 675 O O . ALA A 1 87 ? 7.805 0.022 -25.604 1.00 98.62 87 ALA A O 1
ATOM 676 N N . ILE A 1 88 ? 9.616 -1.128 -26.290 1.00 98.69 88 ILE A N 1
ATOM 677 C CA . ILE A 1 88 ? 9.370 -2.316 -25.461 1.00 98.69 88 ILE A CA 1
ATOM 678 C C . ILE A 1 88 ? 9.472 -1.947 -23.979 1.00 98.69 88 ILE A C 1
ATOM 680 O O . ILE A 1 88 ? 8.534 -2.207 -23.231 1.00 98.69 88 ILE A O 1
ATOM 684 N N . GLY A 1 89 ? 10.542 -1.259 -23.570 1.00 98.75 89 GLY A N 1
ATOM 685 C CA . GLY A 1 89 ? 10.725 -0.833 -22.181 1.00 98.75 89 GLY A CA 1
ATOM 686 C C . GLY A 1 89 ? 9.594 0.074 -21.681 1.00 98.75 89 GLY A C 1
ATOM 687 O O . GLY A 1 89 ? 9.084 -0.115 -20.578 1.00 98.75 89 GLY A O 1
ATOM 688 N N . ALA A 1 90 ? 9.130 1.015 -22.508 1.00 98.75 90 ALA A N 1
ATOM 689 C CA . ALA A 1 90 ? 7.989 1.867 -22.172 1.00 98.75 90 ALA A CA 1
ATOM 690 C C . ALA A 1 90 ? 6.685 1.063 -22.020 1.00 98.75 90 ALA A C 1
ATOM 692 O O . ALA A 1 90 ? 5.907 1.305 -21.093 1.00 98.75 90 ALA A O 1
ATOM 693 N N . TRP A 1 91 ? 6.449 0.090 -22.905 1.00 98.75 91 TRP A N 1
ATOM 694 C CA . TRP A 1 91 ? 5.279 -0.784 -22.833 1.00 98.75 91 TRP A CA 1
ATOM 695 C C . TRP A 1 91 ? 5.300 -1.668 -21.580 1.00 98.75 91 TRP A C 1
ATOM 697 O O . TRP A 1 91 ? 4.297 -1.745 -20.870 1.00 98.75 91 TRP A O 1
ATOM 707 N N . GLU A 1 92 ? 6.445 -2.273 -21.260 1.00 98.81 92 GLU A N 1
ATOM 708 C CA . GLU A 1 92 ? 6.630 -3.059 -20.037 1.00 98.81 92 GLU A CA 1
ATOM 709 C C . GLU A 1 92 ? 6.400 -2.213 -18.785 1.00 98.81 92 GLU A C 1
ATOM 711 O O . GLU A 1 92 ? 5.667 -2.629 -17.887 1.00 98.81 92 GLU A O 1
ATOM 716 N N . ASN A 1 93 ? 6.967 -1.005 -18.744 1.00 98.75 93 ASN A N 1
ATOM 717 C CA . ASN A 1 93 ? 6.772 -0.083 -17.631 1.00 98.75 93 ASN A CA 1
ATOM 718 C C . ASN A 1 93 ? 5.291 0.285 -17.456 1.00 98.75 93 ASN A C 1
ATOM 720 O O . ASN A 1 93 ? 4.783 0.283 -16.339 1.00 98.75 93 ASN A O 1
ATOM 724 N N . SER A 1 94 ? 4.566 0.523 -18.554 1.00 98.62 94 SER A N 1
ATOM 725 C CA . SER A 1 94 ? 3.120 0.773 -18.500 1.00 98.62 94 SER A CA 1
ATOM 726 C C . SER A 1 94 ? 2.343 -0.425 -17.945 1.00 98.62 94 SER A C 1
ATOM 728 O O . SER A 1 94 ? 1.434 -0.248 -17.134 1.00 98.62 94 SER A O 1
ATOM 730 N N . LYS A 1 95 ? 2.703 -1.655 -18.333 1.00 98.69 95 LYS A N 1
ATOM 731 C CA . LYS A 1 95 ? 2.065 -2.868 -17.801 1.00 98.69 95 LYS A CA 1
ATOM 732 C C . LYS A 1 95 ? 2.357 -3.071 -16.315 1.00 98.69 95 LYS A C 1
ATOM 734 O O . LYS A 1 95 ? 1.425 -3.377 -15.576 1.00 98.69 95 LYS A O 1
ATOM 739 N N . LYS A 1 96 ? 3.600 -2.852 -15.877 1.00 98.69 96 LYS A N 1
ATOM 740 C CA . LYS A 1 96 ? 3.975 -2.899 -14.45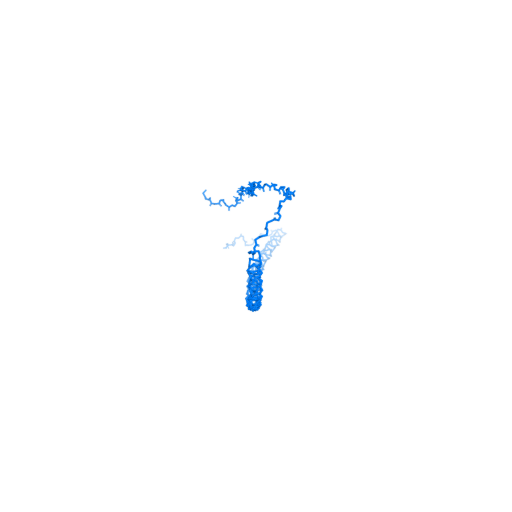5 1.00 98.69 96 LYS A CA 1
ATOM 741 C C . LYS A 1 96 ? 3.209 -1.861 -13.640 1.00 98.69 96 LYS A C 1
ATOM 743 O O . LYS A 1 96 ? 2.550 -2.234 -12.678 1.00 98.69 96 LYS A O 1
ATOM 748 N N . ALA A 1 97 ? 3.190 -0.607 -14.090 1.00 98.50 97 ALA A N 1
ATOM 749 C CA . ALA A 1 97 ? 2.479 0.473 -13.408 1.00 98.50 97 ALA A CA 1
ATOM 750 C C . ALA A 1 97 ? 0.972 0.192 -13.258 1.00 98.50 97 ALA A C 1
ATOM 752 O O . ALA A 1 97 ? 0.389 0.488 -12.217 1.00 98.50 97 ALA A O 1
ATOM 753 N N . ASN A 1 98 ? 0.336 -0.424 -14.262 1.00 98.50 98 ASN A N 1
ATOM 754 C CA . ASN A 1 98 ? -1.070 -0.826 -14.158 1.00 98.50 98 ASN A CA 1
ATOM 755 C C . ASN A 1 98 ? -1.289 -1.885 -13.066 1.00 98.50 98 ASN A C 1
ATOM 757 O O . ASN A 1 98 ? -2.213 -1.751 -12.267 1.00 98.50 98 ASN A O 1
ATOM 761 N N . LEU A 1 99 ? -0.434 -2.911 -13.002 1.00 98.56 99 LEU A N 1
ATOM 762 C CA . LEU A 1 99 ? -0.529 -3.953 -11.973 1.00 98.56 99 LEU A CA 1
ATOM 763 C C . LEU A 1 99 ? -0.234 -3.405 -10.571 1.00 98.56 99 LEU A C 1
ATOM 765 O O . LEU A 1 99 ? -0.930 -3.744 -9.617 1.00 98.56 99 LEU A O 1
ATOM 769 N N . GLU A 1 100 ? 0.755 -2.522 -10.440 1.00 98.50 100 GLU A N 1
ATOM 770 C CA . GLU A 1 100 ? 1.065 -1.839 -9.178 1.00 98.50 100 GLU A CA 1
ATOM 771 C C . GLU A 1 100 ? -0.108 -0.970 -8.700 1.00 98.50 100 GLU A C 1
ATOM 773 O O . GLU A 1 100 ? -0.423 -0.947 -7.509 1.00 98.50 100 GLU A O 1
ATOM 778 N N . ALA A 1 101 ? -0.808 -0.298 -9.618 1.00 98.62 101 ALA A N 1
ATOM 779 C CA . ALA A 1 101 ? -2.004 0.471 -9.289 1.00 98.62 101 ALA A CA 1
ATOM 780 C C . ALA A 1 101 ? -3.163 -0.423 -8.809 1.00 98.62 101 ALA A C 1
ATOM 782 O O . ALA A 1 101 ? -3.862 -0.067 -7.855 1.00 98.62 101 ALA A O 1
ATOM 783 N N . GLU A 1 102 ? -3.365 -1.589 -9.432 1.00 98.38 102 GLU A N 1
ATOM 784 C CA . GLU A 1 102 ? -4.356 -2.576 -8.982 1.00 98.38 102 GLU A CA 1
ATOM 785 C C . GLU A 1 102 ? -4.023 -3.126 -7.592 1.00 98.38 102 GLU A C 1
ATOM 787 O O . GLU A 1 102 ? -4.900 -3.180 -6.726 1.00 98.38 102 GLU A O 1
ATOM 792 N N . LEU A 1 103 ? -2.753 -3.461 -7.350 1.00 98.56 103 LEU A N 1
ATOM 793 C CA . LEU A 1 103 ? -2.266 -3.907 -6.047 1.00 98.56 103 LEU A CA 1
ATOM 794 C C . LEU A 1 103 ? -2.529 -2.844 -4.974 1.00 98.56 103 LEU A C 1
ATOM 796 O O . LEU A 1 103 ? -3.171 -3.135 -3.964 1.00 98.56 103 LEU A O 1
ATOM 800 N N . LYS A 1 104 ? -2.142 -1.590 -5.232 1.00 98.62 104 LYS A N 1
ATOM 801 C CA . LYS A 1 104 ? -2.350 -0.476 -4.296 1.00 98.62 104 LYS A CA 1
ATOM 802 C C . LYS A 1 104 ? -3.831 -0.246 -3.983 1.00 98.62 104 LYS A C 1
ATOM 804 O O . LYS A 1 104 ? -4.195 0.051 -2.845 1.00 98.62 104 LYS A O 1
ATOM 809 N N . LYS A 1 105 ? -4.711 -0.418 -4.974 1.00 98.69 105 LYS A N 1
ATOM 810 C CA . LYS A 1 105 ? -6.166 -0.336 -4.777 1.00 98.69 105 LYS A CA 1
ATOM 811 C C . LYS A 1 105 ? -6.676 -1.435 -3.841 1.00 98.69 105 LYS A C 1
ATOM 813 O O . LYS A 1 105 ? -7.545 -1.168 -3.011 1.00 98.69 105 LYS A O 1
ATOM 818 N N . ILE A 1 106 ? -6.162 -2.659 -3.968 1.00 98.50 106 ILE A N 1
ATOM 819 C CA . ILE A 1 106 ? -6.523 -3.775 -3.082 1.00 98.50 106 ILE A CA 1
ATOM 820 C C . ILE A 1 106 ? -6.037 -3.499 -1.655 1.00 98.50 106 ILE A C 1
ATOM 822 O O . ILE A 1 106 ? -6.807 -3.674 -0.708 1.00 98.50 106 ILE A O 1
ATOM 826 N N . GLU A 1 107 ? -4.806 -3.015 -1.492 1.00 98.50 107 GLU A N 1
ATOM 827 C CA . GLU A 1 107 ? -4.249 -2.647 -0.185 1.00 98.50 107 GLU A CA 1
ATOM 828 C C . GLU A 1 107 ? -5.080 -1.562 0.511 1.00 98.50 107 GLU A C 1
ATOM 830 O O . GLU A 1 107 ? -5.449 -1.716 1.675 1.00 98.50 107 GLU A O 1
ATOM 835 N N . GLU A 1 108 ? -5.472 -0.508 -0.211 1.00 98.56 108 GLU A N 1
ATOM 836 C CA . GLU A 1 108 ? -6.324 0.553 0.338 1.00 98.56 108 GLU A CA 1
ATOM 837 C C . GLU A 1 108 ? -7.693 0.013 0.788 1.00 98.56 108 GLU A C 1
ATOM 839 O O . GLU A 1 108 ? -8.210 0.388 1.843 1.00 98.56 108 GLU A O 1
ATOM 844 N N . GLN A 1 109 ? -8.294 -0.896 0.013 1.00 98.31 109 GLN A N 1
ATOM 845 C CA . GLN A 1 109 ? -9.557 -1.533 0.391 1.00 98.31 109 GLN A CA 1
ATOM 846 C C . GLN A 1 109 ? -9.420 -2.413 1.636 1.00 98.31 109 GLN A C 1
ATOM 848 O O . GLN A 1 109 ? -10.343 -2.456 2.457 1.00 98.31 109 GLN A O 1
ATOM 853 N N . LEU A 1 110 ? -8.299 -3.123 1.781 1.00 98.50 110 LEU A N 1
ATOM 854 C CA . LEU A 1 110 ? -8.020 -3.920 2.972 1.00 98.50 110 LEU A CA 1
ATOM 855 C C . LEU A 1 110 ? -7.848 -3.031 4.203 1.00 98.50 110 LEU A C 1
ATOM 857 O O . LEU A 1 110 ? -8.455 -3.319 5.236 1.00 98.50 110 LEU A O 1
ATOM 861 N N . GLU A 1 111 ? -7.108 -1.929 4.085 1.00 98.38 111 GLU A N 1
ATOM 862 C CA . GLU A 1 111 ? -6.898 -1.008 5.203 1.00 98.38 111 GLU A CA 1
ATOM 863 C C . GLU A 1 111 ? -8.209 -0.328 5.628 1.00 98.38 111 GLU A C 1
ATOM 865 O O . GLU A 1 111 ? -8.520 -0.282 6.818 1.00 98.38 111 GLU A O 1
ATOM 870 N N . LYS A 1 112 ? -9.058 0.083 4.672 1.00 98.50 112 LYS A N 1
ATOM 871 C CA . LYS A 1 112 ? -10.409 0.603 4.965 1.00 98.50 112 LYS A CA 1
ATOM 872 C C . LYS A 1 112 ? -11.256 -0.407 5.736 1.00 98.50 112 LYS A C 1
ATOM 874 O O . LYS A 1 112 ? -11.781 -0.088 6.801 1.00 98.50 112 LYS A O 1
ATOM 879 N N . LYS A 1 113 ? -11.340 -1.651 5.249 1.00 98.38 113 LYS A N 1
ATOM 880 C CA . LYS A 1 113 ? -12.095 -2.719 5.930 1.00 98.38 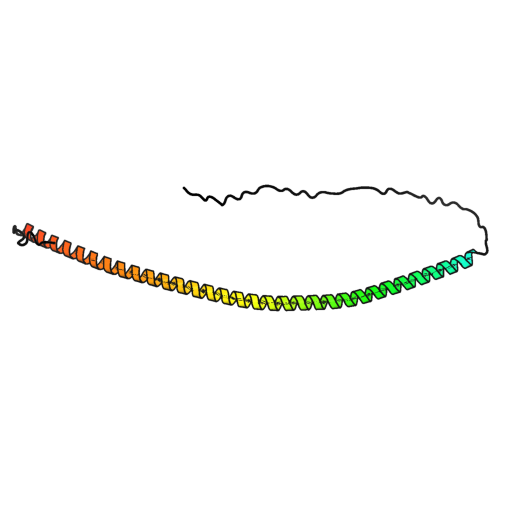113 LYS A CA 1
ATOM 881 C C . LYS A 1 113 ? -11.554 -2.985 7.332 1.00 98.38 113 LYS A C 1
ATOM 883 O O . LYS A 1 113 ? -12.331 -3.198 8.260 1.00 98.38 113 LYS A O 1
ATOM 888 N N . LYS A 1 114 ? -10.233 -2.976 7.503 1.00 98.44 114 LYS A N 1
ATOM 889 C CA . LYS A 1 114 ? -9.589 -3.164 8.804 1.00 98.44 114 LYS A CA 1
ATOM 890 C C . LYS A 1 114 ? -9.949 -2.031 9.769 1.00 98.44 114 LYS A C 1
ATOM 892 O O . LYS A 1 114 ? -10.360 -2.319 10.893 1.00 98.44 114 LYS A O 1
ATOM 897 N N . ALA A 1 115 ? -9.866 -0.777 9.326 1.00 98.31 115 ALA A N 1
ATOM 898 C CA . ALA A 1 115 ? -10.242 0.390 10.122 1.00 98.31 115 ALA A CA 1
ATOM 899 C C . ALA A 1 115 ? -11.718 0.341 10.554 1.00 98.31 115 ALA A C 1
ATOM 901 O O . ALA A 1 115 ? -12.011 0.474 11.743 1.00 98.31 115 ALA A O 1
ATOM 902 N N . GLU A 1 116 ? -12.633 0.035 9.627 1.00 98.38 116 GLU A N 1
ATOM 903 C CA . GLU A 1 116 ? -14.064 -0.121 9.923 1.00 98.38 116 GLU A CA 1
ATOM 904 C C . GLU A 1 116 ? -14.331 -1.203 10.981 1.00 98.38 116 GLU A C 1
ATOM 906 O O . GLU A 1 116 ? -15.174 -1.033 11.864 1.00 98.38 116 GLU A O 1
ATOM 911 N N . GLN A 1 117 ? -13.632 -2.341 10.911 1.00 98.50 117 GLN A N 1
ATOM 912 C CA . GLN A 1 117 ? -13.797 -3.409 11.901 1.00 98.50 117 GLN A CA 1
ATOM 913 C C . GLN A 1 117 ? -13.249 -3.005 13.270 1.00 98.50 117 GLN A C 1
ATOM 915 O O . GLN A 1 117 ? -13.899 -3.262 14.285 1.00 98.50 117 GLN A O 1
ATOM 920 N N . ILE A 1 118 ? -12.094 -2.337 13.312 1.00 98.44 118 ILE A N 1
ATOM 921 C CA . ILE A 1 118 ? -11.525 -1.805 14.557 1.00 98.44 118 ILE A CA 1
ATOM 922 C C . ILE A 1 118 ? -12.505 -0.825 15.210 1.00 98.44 118 ILE A C 1
ATOM 924 O O . ILE A 1 118 ? -12.758 -0.923 16.412 1.00 98.44 118 ILE A O 1
ATOM 928 N N . GLU A 1 119 ? -13.098 0.082 14.435 1.00 98.38 119 GLU A N 1
ATOM 929 C CA . GLU A 1 119 ? -14.093 1.033 14.931 1.00 98.38 119 GLU A CA 1
ATOM 930 C C . GLU A 1 119 ? -15.342 0.324 15.473 1.00 98.38 119 GLU A C 1
ATOM 932 O O . GLU A 1 119 ? -15.767 0.592 16.598 1.00 98.38 119 GLU A O 1
ATOM 937 N N . LYS A 1 120 ? -15.883 -0.665 14.745 1.00 98.50 120 LYS A N 1
ATOM 938 C CA . LYS A 1 120 ? -17.017 -1.479 15.222 1.00 98.50 120 LYS A CA 1
ATOM 939 C C . LYS A 1 120 ? -16.717 -2.159 16.555 1.00 98.50 120 LYS A C 1
ATOM 941 O O . LYS A 1 120 ? -17.586 -2.197 17.427 1.00 98.50 120 LYS A O 1
ATOM 946 N N . MET A 1 121 ? -15.509 -2.694 16.732 1.00 98.25 121 MET A N 1
ATOM 947 C CA . MET A 1 121 ? -15.113 -3.318 17.996 1.00 98.25 121 MET A CA 1
ATOM 948 C C . MET A 1 121 ? -14.998 -2.287 19.124 1.00 98.25 121 MET A C 1
ATOM 950 O O . MET A 1 121 ? -15.521 -2.527 20.211 1.00 98.25 121 MET A O 1
ATOM 954 N N . LYS A 1 122 ? -14.408 -1.114 18.863 1.00 98.56 122 LYS A N 1
ATOM 955 C CA . LYS A 1 122 ? -14.351 -0.012 19.840 1.00 98.56 122 LYS A CA 1
ATOM 956 C C . LYS A 1 122 ? -15.747 0.459 20.255 1.00 98.56 122 LYS A C 1
ATOM 958 O O . LYS A 1 122 ? -15.999 0.620 21.445 1.00 98.56 122 LYS A O 1
ATOM 963 N N . ASN A 1 123 ? -16.677 0.577 19.309 1.00 98.56 123 ASN A N 1
ATOM 964 C CA . ASN A 1 123 ? -18.064 0.953 19.588 1.00 98.56 123 ASN A CA 1
ATOM 965 C C . ASN A 1 123 ? -18.782 -0.090 20.457 1.00 98.56 123 ASN A C 1
ATOM 967 O O . ASN A 1 123 ? -19.516 0.272 21.374 1.00 98.56 123 ASN A O 1
ATOM 971 N N . LYS A 1 124 ? -18.537 -1.388 20.228 1.00 98.56 124 LYS A N 1
ATOM 972 C CA . LYS A 1 124 ? -19.065 -2.456 21.097 1.00 98.56 124 LYS A CA 1
ATOM 973 C C . LYS A 1 124 ? -18.508 -2.364 22.516 1.00 98.56 124 LYS A C 1
ATOM 975 O O . LYS A 1 124 ? -19.270 -2.496 23.469 1.00 98.56 124 LYS A O 1
ATOM 980 N N . VAL A 1 125 ? -17.207 -2.112 22.661 1.00 98.50 125 VAL A N 1
ATOM 981 C CA . VAL A 1 125 ? -16.579 -1.910 23.977 1.00 98.50 125 VAL A CA 1
ATOM 982 C C . VAL A 1 125 ? -17.194 -0.701 24.686 1.00 98.50 125 VAL A C 1
ATOM 984 O O . VAL A 1 125 ? -17.580 -0.811 25.848 1.00 98.50 125 VAL A O 1
ATOM 987 N N . ALA A 1 126 ? -17.366 0.420 23.981 1.00 98.50 126 ALA A N 1
ATOM 988 C CA . ALA A 1 126 ? -18.007 1.614 24.526 1.00 98.50 126 ALA A CA 1
ATOM 989 C C . ALA A 1 126 ? -19.462 1.351 24.950 1.00 98.50 126 ALA A C 1
ATOM 991 O O . ALA A 1 126 ? -19.880 1.792 26.017 1.00 98.50 126 ALA A O 1
ATOM 992 N N . LEU A 1 127 ? -20.223 0.578 24.166 1.00 98.56 127 LEU A N 1
ATOM 993 C CA . LEU A 1 127 ? -21.590 0.191 24.518 1.00 98.56 127 LEU A CA 1
ATOM 994 C C . LEU A 1 127 ? -21.635 -0.646 25.802 1.00 98.56 127 LEU A C 1
ATOM 996 O O . LEU A 1 127 ? -22.469 -0.387 26.667 1.00 98.56 127 LEU A O 1
ATOM 1000 N N . ILE A 1 128 ? -20.735 -1.624 25.942 1.00 98.62 128 ILE A N 1
ATOM 1001 C CA . ILE A 1 128 ? -20.628 -2.441 27.160 1.00 98.62 128 ILE A CA 1
ATOM 1002 C C . ILE A 1 128 ? -20.298 -1.555 28.364 1.00 98.62 128 ILE A C 1
ATOM 1004 O O . ILE A 1 128 ? -20.912 -1.702 29.420 1.00 98.62 128 ILE A O 1
ATOM 1008 N N . HIS A 1 129 ? -19.358 -0.620 28.205 1.00 98.62 129 HIS A N 1
ATOM 1009 C CA . HIS A 1 129 ? -18.990 0.314 29.264 1.00 98.62 129 HIS A CA 1
ATOM 1010 C C . HIS A 1 129 ? -20.178 1.182 29.686 1.00 98.62 129 HIS A C 1
ATOM 1012 O O . HIS A 1 129 ? -20.532 1.193 30.862 1.00 98.62 129 HIS A O 1
ATOM 1018 N N . LYS A 1 130 ? -20.876 1.785 28.716 1.00 98.56 130 LYS A N 1
ATOM 1019 C CA . LYS A 1 130 ? -22.080 2.586 28.954 1.00 98.56 130 LYS A CA 1
ATOM 1020 C C . LYS A 1 130 ? -23.152 1.796 29.710 1.00 98.56 130 LYS A C 1
ATOM 1022 O O . LYS A 1 130 ? -23.679 2.273 30.707 1.00 98.56 130 LYS A O 1
ATOM 1027 N N . GLN A 1 131 ? -23.440 0.562 29.291 1.00 98.56 131 GLN A N 1
ATOM 1028 C CA . GLN A 1 131 ? -24.414 -0.295 29.980 1.00 98.56 131 GLN A CA 1
ATOM 1029 C C . GLN A 1 131 ? -23.988 -0.633 31.416 1.00 98.56 131 GLN A C 1
ATOM 1031 O O . GLN A 1 131 ? -24.827 -0.752 32.311 1.00 98.56 131 GLN A O 1
ATOM 1036 N N . ALA A 1 132 ? -22.689 -0.824 31.655 1.00 98.62 132 ALA A N 1
ATOM 1037 C CA . ALA A 1 132 ? -22.173 -1.058 32.997 1.00 98.62 132 ALA A CA 1
ATOM 1038 C C . ALA A 1 132 ? -22.311 0.192 33.880 1.00 98.62 132 ALA A C 1
ATOM 1040 O O . ALA A 1 132 ? -22.705 0.074 35.041 1.00 98.62 132 ALA A O 1
ATOM 1041 N N . GLU A 1 133 ? -22.030 1.376 33.339 1.00 98.50 133 GLU A N 1
ATOM 1042 C CA . GLU A 1 133 ? -22.209 2.655 34.031 1.00 98.50 133 GLU A CA 1
ATOM 1043 C C . GLU A 1 133 ? -23.681 2.943 34.337 1.00 98.50 133 GLU A C 1
ATOM 1045 O O . GLU A 1 133 ? -24.000 3.298 35.468 1.00 98.50 133 GLU A O 1
ATOM 1050 N N . GLU A 1 134 ? -24.593 2.691 33.393 1.00 98.25 134 GLU A N 1
ATOM 1051 C CA . GLU A 1 134 ? -26.043 2.798 33.608 1.00 98.25 134 GLU A CA 1
ATOM 1052 C C . GLU A 1 134 ? -26.497 1.914 34.782 1.00 98.25 134 GLU A C 1
ATOM 1054 O O . GLU A 1 134 ? -27.225 2.366 35.668 1.00 98.25 134 GLU A O 1
ATOM 1059 N N . LYS A 1 135 ? -26.010 0.667 34.859 1.00 98.56 135 LYS A N 1
ATOM 1060 C CA . LYS A 1 135 ? -26.298 -0.224 35.996 1.00 98.56 135 LYS A CA 1
ATOM 1061 C C . LYS A 1 135 ? -25.738 0.313 37.314 1.00 98.56 135 LYS A C 1
ATOM 1063 O O . LYS A 1 135 ? -26.434 0.249 38.326 1.00 98.56 135 LYS A O 1
ATOM 1068 N N . ARG A 1 136 ? -24.509 0.842 37.319 1.00 98.38 136 ARG A N 1
ATOM 1069 C CA . ARG A 1 136 ? -23.908 1.459 38.517 1.00 98.38 136 ARG A CA 1
ATOM 1070 C C . ARG A 1 136 ? -24.706 2.679 38.975 1.00 98.38 136 ARG A C 1
A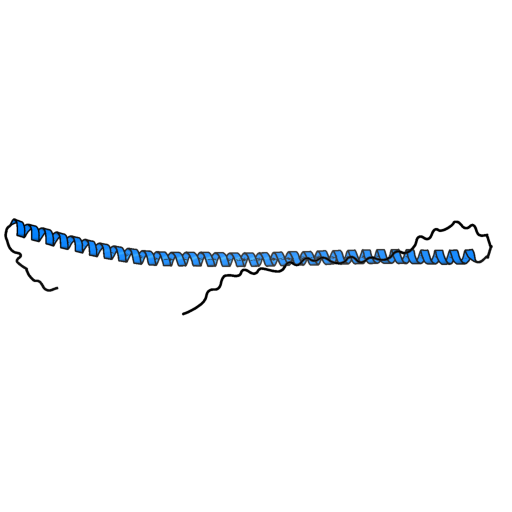TOM 1072 O O . ARG A 1 136 ? -24.978 2.794 40.164 1.00 98.38 136 ARG A O 1
ATOM 1079 N N . ALA A 1 137 ? -25.143 3.528 38.047 1.00 98.44 137 ALA A N 1
ATOM 1080 C CA . ALA A 1 137 ? -25.966 4.696 38.347 1.00 98.44 137 ALA A CA 1
ATOM 1081 C C . ALA A 1 137 ? -27.315 4.307 38.972 1.00 98.44 137 ALA A C 1
ATOM 1083 O O . ALA A 1 137 ? -27.735 4.922 39.948 1.00 98.44 137 ALA A O 1
ATOM 1084 N N . ILE A 1 138 ? -27.965 3.245 38.476 1.00 98.38 138 ILE A N 1
ATOM 1085 C CA . ILE A 1 138 ? -29.207 2.720 39.072 1.00 98.38 138 ILE A CA 1
ATOM 1086 C C . ILE A 1 138 ? -28.974 2.231 40.508 1.00 98.38 138 ILE A C 1
ATOM 1088 O O . ILE A 1 138 ? -29.805 2.479 41.383 1.00 98.38 138 ILE A O 1
ATOM 1092 N N . VAL A 1 139 ? -27.869 1.523 40.762 1.00 98.44 139 VAL A N 1
ATOM 1093 C CA . VAL A 1 139 ? -27.527 1.051 42.114 1.00 98.44 139 VAL A CA 1
ATOM 1094 C C . VAL A 1 139 ? -27.284 2.231 43.054 1.00 98.44 139 VAL A C 1
ATOM 1096 O O . VAL A 1 139 ? -27.832 2.241 44.155 1.00 98.44 139 VAL A O 1
ATOM 1099 N N . GLU A 1 140 ? -26.534 3.243 42.615 1.00 98.12 140 GLU A N 1
ATOM 1100 C CA . GLU A 1 140 ? -26.261 4.425 43.438 1.00 98.12 140 GLU A CA 1
ATOM 1101 C C . GLU A 1 140 ? -27.532 5.244 43.705 1.00 98.12 140 GLU A C 1
ATOM 1103 O O . GLU A 1 140 ? -27.749 5.698 44.826 1.00 98.12 140 GLU A O 1
ATOM 1108 N N . ALA A 1 141 ? -28.429 5.362 42.721 1.00 98.06 141 ALA A N 1
ATOM 1109 C CA . ALA A 1 141 ? -29.721 6.019 42.904 1.00 98.06 141 ALA A CA 1
ATOM 1110 C C . ALA A 1 141 ? -30.583 5.311 43.963 1.00 98.06 141 ALA A C 1
ATOM 1112 O O . ALA A 1 141 ? -31.121 5.969 44.852 1.00 98.06 141 ALA A O 1
ATOM 1113 N N . LYS A 1 142 ? -30.664 3.971 43.921 1.00 98.12 142 LYS A N 1
ATOM 1114 C CA . LYS A 1 142 ? -31.385 3.180 44.937 1.00 98.12 142 LYS A CA 1
ATOM 1115 C C . LYS A 1 142 ? -30.766 3.327 46.321 1.00 98.12 142 LYS A C 1
ATOM 1117 O O . LYS A 1 142 ? -31.480 3.515 47.298 1.00 98.12 142 LYS A O 1
ATOM 1122 N N . ARG A 1 143 ? -29.434 3.292 46.399 1.00 98.00 143 ARG A N 1
ATOM 1123 C CA . ARG A 1 143 ? -28.701 3.538 47.644 1.00 98.00 143 ARG A CA 1
ATOM 1124 C C . ARG A 1 143 ? -29.044 4.916 48.219 1.00 98.00 143 ARG A C 1
ATOM 1126 O O . ARG A 1 143 ? -29.309 5.013 49.413 1.00 98.00 143 ARG A O 1
ATOM 1133 N N . GLY A 1 144 ? -29.066 5.961 47.392 1.00 97.75 144 GLY A N 1
ATOM 1134 C CA . GLY A 1 144 ? -29.473 7.305 47.807 1.00 97.75 144 GLY A CA 1
ATOM 1135 C C . GLY A 1 144 ? -30.922 7.361 48.302 1.00 97.75 144 GLY A C 1
ATOM 1136 O O . GLY A 1 144 ? -31.189 7.949 49.347 1.00 97.75 144 GLY A O 1
ATOM 1137 N N . GLU A 1 145 ? -31.848 6.702 47.600 1.00 97.56 145 GLU A N 1
ATOM 1138 C CA . GLU A 1 145 ? -33.256 6.603 48.003 1.00 97.56 145 GLU A CA 1
ATOM 1139 C C . GLU A 1 145 ? -33.419 5.922 49.373 1.00 97.56 145 GLU A C 1
ATOM 1141 O O . GLU A 1 145 ? -34.150 6.419 50.232 1.00 97.56 145 GLU A O 1
ATOM 1146 N N . ASP A 1 146 ? -32.720 4.810 49.606 1.00 96.88 146 ASP A N 1
ATOM 1147 C CA . ASP A 1 146 ? -32.783 4.076 50.873 1.00 96.88 146 ASP A CA 1
ATOM 1148 C C . ASP A 1 146 ? -32.181 4.877 52.038 1.00 96.88 146 ASP A C 1
ATOM 1150 O O . ASP A 1 146 ? -32.727 4.857 53.146 1.00 96.88 146 ASP A O 1
ATOM 1154 N N . LEU A 1 147 ? -31.104 5.635 51.790 1.00 97.19 147 LEU A N 1
ATOM 1155 C CA . LEU A 1 147 ? -30.533 6.561 52.773 1.00 97.19 147 LEU A CA 1
ATOM 1156 C C . LEU A 1 147 ? -31.520 7.677 53.134 1.00 97.19 147 LEU A C 1
ATOM 1158 O O . LEU A 1 147 ? -31.773 7.896 54.318 1.00 97.19 147 LEU A O 1
ATOM 1162 N N . LEU A 1 148 ? -32.142 8.320 52.140 1.00 97.25 148 LEU A N 1
ATOM 1163 C CA . LEU A 1 148 ? -33.145 9.363 52.380 1.00 97.25 148 LEU A CA 1
ATOM 1164 C C . LEU A 1 148 ? -34.348 8.826 53.163 1.00 97.25 148 LEU A C 1
ATOM 1166 O O . LEU A 1 148 ? -34.775 9.445 54.135 1.00 97.25 148 LEU A O 1
ATOM 1170 N N . LYS A 1 149 ? -34.856 7.634 52.825 1.00 96.31 149 LYS A N 1
ATOM 1171 C CA . LYS A 1 149 ? -35.929 6.984 53.601 1.00 96.31 149 LYS A CA 1
ATOM 1172 C C . LYS A 1 149 ? -35.519 6.744 55.052 1.00 96.31 149 LYS A C 1
ATOM 1174 O O . LYS A 1 149 ? -36.319 6.976 55.961 1.00 96.31 149 LYS A O 1
ATOM 1179 N N . ALA A 1 150 ? -34.296 6.268 55.291 1.00 93.88 150 ALA A N 1
ATOM 1180 C CA . ALA A 1 150 ? -33.791 6.053 56.644 1.00 93.88 150 ALA A CA 1
ATOM 1181 C C . ALA A 1 150 ? -33.689 7.375 57.425 1.00 93.88 150 ALA A C 1
ATOM 1183 O O . ALA A 1 150 ? -34.092 7.432 58.590 1.00 93.88 150 ALA A O 1
ATOM 1184 N N . GLU A 1 151 ? -33.221 8.445 56.781 1.00 94.69 151 GLU A N 1
ATOM 1185 C CA . GLU A 1 151 ? -33.155 9.789 57.359 1.00 94.69 151 GLU A CA 1
ATOM 1186 C C . GLU A 1 151 ? -34.543 10.356 57.680 1.00 94.69 151 GLU A C 1
ATOM 1188 O O . GLU A 1 151 ? -34.754 10.849 58.791 1.00 94.69 151 GLU A O 1
ATOM 1193 N N . GLU A 1 152 ? -35.510 10.227 56.768 1.00 95.06 152 GLU A N 1
ATOM 1194 C CA . GLU A 1 152 ? -36.902 10.634 56.983 1.00 95.06 152 GLU A CA 1
ATOM 1195 C C . GLU A 1 152 ? -37.536 9.886 58.159 1.00 95.06 152 GLU A C 1
ATOM 1197 O O . GLU A 1 152 ? -38.203 10.481 59.011 1.00 95.06 152 GLU A O 1
ATOM 1202 N N . VAL A 1 153 ? -37.329 8.568 58.232 1.00 92.38 153 VAL A N 1
ATOM 1203 C CA . VAL A 1 153 ? -37.824 7.738 59.335 1.00 92.38 153 VAL A CA 1
ATOM 1204 C C . VAL A 1 153 ? -37.163 8.145 60.654 1.00 92.38 153 VAL A C 1
ATOM 1206 O O . VAL A 1 153 ? -37.857 8.313 61.659 1.00 92.38 153 VAL A O 1
ATOM 1209 N N . ALA A 1 154 ? -35.848 8.368 60.666 1.00 92.31 154 ALA A N 1
ATOM 1210 C CA . ALA A 1 154 ? -35.140 8.852 61.846 1.00 92.31 154 ALA A CA 1
ATOM 1211 C C . ALA A 1 154 ? -35.642 10.239 62.287 1.00 92.31 154 ALA A C 1
ATOM 1213 O O . ALA A 1 154 ? -35.850 10.462 63.480 1.00 92.31 154 ALA A O 1
ATOM 1214 N N . ALA A 1 155 ? -35.895 11.156 61.349 1.00 94.06 155 ALA A N 1
ATOM 1215 C CA . ALA A 1 155 ? -36.464 12.471 61.637 1.00 94.06 155 ALA A CA 1
ATOM 1216 C C . ALA A 1 155 ? -37.872 12.368 62.250 1.00 94.06 155 ALA A C 1
ATOM 1218 O O . ALA A 1 155 ? -38.154 13.049 63.237 1.00 94.06 155 ALA A O 1
ATOM 1219 N N . LYS A 1 156 ? -38.728 11.465 61.746 1.00 93.69 156 LYS A N 1
ATOM 1220 C CA . LYS A 1 156 ? -40.051 11.177 62.337 1.00 93.69 156 LYS A CA 1
ATOM 1221 C C . LYS A 1 156 ? -39.943 10.683 63.783 1.00 93.69 156 LYS A C 1
ATOM 1223 O O . LYS A 1 156 ? -40.686 11.156 64.644 1.00 93.69 156 LYS A O 1
ATOM 1228 N N . TYR A 1 157 ? -39.013 9.773 64.077 1.00 91.94 157 TYR A N 1
ATOM 1229 C CA . TYR A 1 157 ? -38.770 9.309 65.450 1.00 91.94 157 TYR A CA 1
ATOM 1230 C C . TYR A 1 157 ? -38.297 10.446 66.368 1.00 91.94 157 TYR A C 1
ATOM 1232 O O . TYR A 1 157 ? -38.847 10.616 67.455 1.00 91.94 157 TYR A O 1
ATOM 1240 N N . ARG A 1 158 ? -37.357 11.287 65.904 1.00 92.88 158 ARG A N 1
ATOM 1241 C CA . ARG A 1 158 ? -36.891 12.471 66.655 1.00 92.88 158 ARG A CA 1
ATOM 1242 C C . ARG A 1 158 ? -38.021 13.464 66.941 1.00 92.88 158 ARG A C 1
ATOM 1244 O O . ARG A 1 158 ? -38.096 13.976 68.050 1.00 92.88 158 ARG A O 1
ATOM 1251 N N . ALA A 1 159 ? -38.906 13.710 65.974 1.00 94.12 159 ALA A N 1
ATOM 1252 C CA . ALA A 1 159 ? -40.024 14.644 66.127 1.00 94.12 159 ALA A CA 1
ATOM 1253 C C . ALA A 1 159 ? -41.133 14.118 67.057 1.00 94.12 159 ALA A C 1
ATOM 1255 O O . ALA A 1 159 ? -41.750 14.893 67.780 1.00 94.12 159 ALA A O 1
ATOM 1256 N N . THR A 1 160 ? -41.392 12.807 67.045 1.00 91.69 160 THR A N 1
ATOM 1257 C CA . THR A 1 160 ? -42.449 12.177 67.862 1.00 91.69 160 THR A CA 1
ATOM 1258 C C . THR A 1 160 ? -41.976 11.726 69.245 1.00 91.69 160 THR A C 1
ATOM 1260 O O . THR A 1 160 ? -42.803 11.346 70.069 1.00 91.69 160 THR A O 1
ATOM 1263 N N . GLY A 1 161 ? -40.664 11.728 69.509 1.00 88.06 161 GLY A N 1
ATOM 1264 C CA . GLY A 1 161 ? -40.080 11.252 70.768 1.00 88.06 161 GLY A CA 1
ATOM 1265 C C . GLY A 1 161 ? -40.168 9.733 70.964 1.00 88.06 161 GLY A C 1
ATOM 1266 O O . GLY A 1 161 ? -39.997 9.246 72.079 1.00 88.06 161 GLY A O 1
ATOM 1267 N N . THR A 1 162 ? -40.451 8.973 69.900 1.00 84.12 162 THR A N 1
ATOM 1268 C CA . THR A 1 162 ? -40.575 7.510 69.957 1.00 84.12 162 THR A CA 1
ATOM 1269 C C . THR A 1 162 ? -39.290 6.830 69.483 1.00 84.12 162 THR A C 1
ATOM 1271 O O . THR A 1 162 ? -38.621 7.310 68.570 1.00 84.12 162 THR A O 1
ATOM 1274 N N . ALA A 1 163 ? -38.912 5.712 70.110 1.00 83.69 163 ALA A N 1
ATOM 1275 C CA . ALA A 1 163 ? -37.706 4.971 69.741 1.00 83.69 163 ALA A CA 1
ATOM 1276 C C . ALA A 1 163 ? -37.956 4.029 68.540 1.00 83.69 163 ALA A C 1
ATOM 1278 O O . ALA A 1 163 ? -39.047 3.453 68.431 1.00 83.69 163 ALA A O 1
ATOM 1279 N N . PRO A 1 164 ? -36.959 3.812 67.657 1.00 83.00 164 PRO A N 1
ATOM 1280 C CA . PRO A 1 164 ? -37.075 2.857 66.561 1.00 83.00 164 PRO A CA 1
ATOM 1281 C C . PRO A 1 164 ? -37.366 1.439 67.059 1.00 83.00 164 PRO A C 1
ATOM 1283 O O . PRO A 1 164 ? -36.664 0.907 67.914 1.00 83.00 164 PRO A O 1
ATOM 1286 N N . LYS A 1 165 ? -38.387 0.794 66.485 1.00 77.38 165 LYS A N 1
ATOM 1287 C CA . LYS A 1 165 ? -38.839 -0.546 66.913 1.00 77.38 165 LYS A CA 1
ATOM 1288 C C . LYS A 1 165 ? -37.950 -1.701 66.427 1.00 77.38 165 LYS A C 1
ATOM 1290 O O . LYS A 1 165 ? -38.074 -2.811 66.931 1.00 77.38 165 LYS A O 1
ATOM 1295 N N . LYS A 1 166 ? -37.075 -1.465 65.444 1.00 72.38 166 LYS A N 1
ATOM 1296 C CA . LYS A 1 166 ? -36.099 -2.438 64.925 1.00 72.38 166 LYS A CA 1
ATOM 1297 C C . LYS A 1 166 ? -34.699 -1.847 65.086 1.00 72.38 166 LYS A C 1
ATOM 1299 O O . LYS A 1 166 ? -34.273 -1.063 64.247 1.00 72.38 166 LYS A O 1
ATOM 1304 N N . LEU A 1 167 ? -34.030 -2.176 66.189 1.00 67.12 167 LEU A N 1
ATOM 1305 C CA . LEU A 1 167 ? -32.705 -1.637 66.535 1.00 67.12 167 LEU A CA 1
ATOM 1306 C C . LEU A 1 167 ? -31.547 -2.435 65.912 1.00 67.12 167 LEU A C 1
ATOM 1308 O O . LEU A 1 167 ? -30.466 -1.885 65.741 1.00 67.12 167 LEU A O 1
ATOM 1312 N N . LEU A 1 168 ? -31.761 -3.714 65.578 1.00 66.88 168 LEU A N 1
ATOM 1313 C CA . LEU A 1 168 ? -30.717 -4.653 65.153 1.00 66.88 168 LEU A CA 1
ATOM 1314 C C . LEU A 1 168 ? -31.322 -5.713 64.212 1.00 66.88 168 LEU A C 1
ATOM 1316 O O . LEU A 1 168 ? -31.870 -6.713 64.670 1.00 66.88 168 LEU A O 1
ATOM 1320 N N . GLY A 1 169 ? -31.287 -5.484 62.900 1.00 56.34 169 GLY A N 1
ATOM 1321 C CA . GLY A 1 169 ? -31.500 -6.539 61.903 1.00 56.34 169 GLY A CA 1
ATOM 1322 C C . GLY A 1 169 ? -30.146 -6.908 61.314 1.00 56.34 169 GLY A C 1
ATOM 1323 O O . GLY A 1 169 ? -29.471 -6.017 60.811 1.00 56.34 169 GLY A O 1
ATOM 1324 N N . CYS A 1 170 ? -29.726 -8.169 61.448 1.00 50.66 170 CYS A N 1
ATOM 1325 C CA . CYS A 1 170 ? -28.447 -8.657 60.929 1.00 50.66 170 CYS A CA 1
ATOM 1326 C C . CYS A 1 170 ? -28.290 -8.372 59.428 1.00 50.66 170 CYS A C 1
ATOM 1328 O O . CYS A 1 170 ? -29.270 -8.447 58.685 1.00 50.66 170 CYS A O 1
ATOM 1330 N N . PHE A 1 171 ? -27.049 -8.047 59.051 1.00 51.31 171 PHE A N 1
ATOM 1331 C CA . PHE A 1 171 ? -26.565 -7.859 57.682 1.00 51.31 171 PHE A CA 1
ATOM 1332 C C . PHE A 1 171 ? -26.878 -9.046 56.768 1.00 51.31 171 PHE A C 1
ATOM 1334 O O . PHE A 1 171 ? -26.796 -10.198 57.258 1.00 51.31 171 PHE A O 1
#

pLDDT: mean 79.2, std 26.26, range [29.36, 98.81]

Radius of gyration: 53.46 Å; chains: 1; bounding box: 111×38×136 Å

InterPro domains:
  IPR005516 Remorin, C-terminal [PF03763] (61-166)
  IPR005518 Remorin, N-terminal [PF03766] (15-57)